Protein AF-A0A7R9ZRJ7-F1 (afdb_monomer_lite)

Foldseek 3Di:
DDDDDPQDDPRVVVVVVVVVPPDDDPVVVVVVVVVVVVVVVVVVVVVVVVVVVLQPDADPVRHRDDDDPDPQDDPVSCCVDPNNVCVVVVNPPCLVVCCPPVPSNDDQPPDPVSVVVVVVVVVVVVVVVVVVVVVVQVVCVVVVNDDPD

Radius of gyration: 39.49 Å; chains: 1; bounding box: 76×39×118 Å

Sequence (149 aa):
EPSARSMTGVLAVAQQYMSSCRLIERPVLMKECDAIMRTYEQSEITKKRMQEKLRNRPDDDGFVTVSYSSAVGTKAEMEQSEVGISRRKGGKRSRKTNKQKSGSSELDDFYRFQRKEQRKRTLDELRDQFEEDLKQVKRMKEEKQYRPF

pLDDT: mean 79.68, std 15.42, range [43.78, 98.0]

Organism: NCBI:txid1486917

Secondary structure (DSSP, 8-state):
--------THHHHHHHHHHHTS---HHHHHHHHHHHHHHHHHHHHHHHHHHHHHHTSPPTTSPPP----SSS-SHHHHHHSHHHHHHHTT----GGGGTTSTTTSPPTTSSHHHHHHHHHHHHHHHHHHHHHHHHHHHHHHHTT-----

InterPro domains:
  IPR024326 Ribosomal RNA-processing protein 7, C-terminal domain [PF12923] (25-149)
  IPR040446 Ribosomal RNA-processing protein 7 [PTHR13191] (7-149)

Structure (mmCIF, N/CA/C/O backbone):
data_AF-A0A7R9ZRJ7-F1
#
_entry.id   AF-A0A7R9ZRJ7-F1
#
loop_
_atom_site.group_PDB
_atom_site.id
_atom_site.type_symbol
_atom_site.label_atom_id
_atom_site.label_alt_id
_atom_site.label_comp_id
_atom_site.label_asym_id
_atom_site.label_entity_id
_atom_site.label_seq_id
_atom_site.pdbx_PDB_ins_code
_atom_site.Cartn_x
_atom_site.Cartn_y
_atom_site.Cartn_z
_atom_site.occupancy
_atom_site.B_iso_or_equiv
_atom_site.auth_seq_id
_atom_site.auth_comp_id
_atom_site.auth_asym_id
_atom_site.auth_atom_id
_atom_site.pdbx_PDB_model_num
ATOM 1 N N . GLU A 1 1 ? 49.811 -10.814 -51.580 1.00 43.78 1 GLU A N 1
ATOM 2 C CA . GLU A 1 1 ? 48.482 -11.288 -51.144 1.00 43.78 1 GLU A CA 1
ATOM 3 C C . GLU A 1 1 ? 48.627 -12.566 -50.308 1.00 43.78 1 GLU A C 1
ATOM 5 O O . GLU A 1 1 ? 48.731 -13.638 -50.897 1.00 43.78 1 GLU A O 1
ATOM 10 N N . PRO A 1 2 ? 48.728 -12.508 -48.964 1.00 45.06 2 PRO A N 1
ATOM 11 C CA . PRO A 1 2 ? 48.619 -13.697 -48.130 1.00 45.06 2 PRO A CA 1
ATOM 12 C C . PRO A 1 2 ? 47.234 -13.782 -47.471 1.00 45.06 2 PRO A C 1
ATOM 14 O O . PRO A 1 2 ? 46.781 -12.879 -46.774 1.00 45.06 2 PRO A O 1
ATOM 17 N N . SER A 1 3 ? 46.597 -14.920 -47.726 1.00 49.62 3 SER A N 1
ATOM 18 C CA . SER A 1 3 ? 45.307 -15.399 -47.236 1.00 49.62 3 SER A CA 1
ATOM 19 C C . SER A 1 3 ? 45.107 -15.228 -45.724 1.00 49.62 3 SER A C 1
ATOM 21 O O . SER A 1 3 ? 45.935 -15.670 -44.925 1.00 49.62 3 SER A O 1
ATOM 23 N N . ALA A 1 4 ? 43.953 -14.676 -45.332 1.00 60.00 4 ALA A N 1
ATOM 24 C CA . ALA A 1 4 ? 43.487 -14.610 -43.950 1.00 60.00 4 ALA A CA 1
ATOM 25 C C . ALA A 1 4 ? 43.321 -16.026 -43.373 1.00 60.00 4 ALA A C 1
ATOM 27 O O . ALA A 1 4 ? 42.343 -16.728 -43.631 1.00 60.00 4 ALA A O 1
ATOM 28 N N . ARG A 1 5 ? 44.314 -16.473 -42.604 1.00 66.31 5 ARG A N 1
ATOM 29 C CA . ARG A 1 5 ? 44.256 -17.727 -41.856 1.00 66.31 5 ARG A CA 1
ATOM 30 C C . ARG A 1 5 ? 43.305 -17.511 -40.679 1.00 66.31 5 ARG A C 1
ATOM 32 O O . ARG A 1 5 ? 43.643 -16.787 -39.748 1.00 66.31 5 ARG A O 1
ATOM 39 N N . SER A 1 6 ? 42.108 -18.091 -40.758 1.00 69.94 6 SER A N 1
ATOM 40 C CA . SER A 1 6 ? 41.134 -18.101 -39.659 1.00 69.94 6 SER A CA 1
ATOM 41 C C . SER A 1 6 ? 41.816 -18.601 -38.382 1.00 69.94 6 SER A C 1
ATOM 43 O O . SER A 1 6 ? 42.306 -19.731 -38.337 1.00 69.94 6 SER A O 1
ATOM 45 N N . MET A 1 7 ? 41.920 -17.735 -37.373 1.00 72.06 7 MET A N 1
ATOM 46 C CA . MET A 1 7 ? 42.461 -18.092 -36.065 1.00 72.06 7 MET A CA 1
ATOM 47 C C . MET A 1 7 ? 41.438 -19.000 -35.381 1.00 72.06 7 MET A C 1
ATOM 49 O O . MET A 1 7 ? 40.316 -18.578 -35.121 1.00 72.06 7 MET A O 1
ATOM 53 N N . THR A 1 8 ? 41.803 -20.254 -35.113 1.00 83.31 8 THR A N 1
ATOM 54 C CA . THR A 1 8 ? 40.928 -21.256 -34.479 1.00 83.31 8 THR A CA 1
ATOM 55 C C . THR A 1 8 ? 41.544 -21.792 -33.188 1.00 83.31 8 THR A C 1
ATOM 57 O O . THR A 1 8 ? 42.766 -21.841 -33.043 1.00 83.31 8 THR A O 1
ATOM 60 N N . GLY A 1 9 ? 40.705 -22.229 -32.245 1.00 83.94 9 GLY A N 1
ATOM 61 C CA . GLY A 1 9 ? 41.150 -22.820 -30.978 1.00 83.94 9 GLY A CA 1
ATOM 62 C C . GLY A 1 9 ? 41.710 -21.784 -30.000 1.00 83.94 9 GLY A C 1
ATOM 63 O O . GLY A 1 9 ? 41.122 -20.722 -29.808 1.00 83.94 9 GLY A O 1
ATOM 64 N N . VAL A 1 10 ? 42.855 -22.081 -29.380 1.00 85.31 10 VAL A N 1
ATOM 65 C CA . VAL A 1 10 ? 43.460 -21.243 -28.323 1.00 85.31 10 VAL A CA 1
ATOM 66 C C . VAL A 1 10 ? 43.791 -19.831 -28.817 1.00 85.31 10 VAL A C 1
ATOM 68 O O . VAL A 1 10 ? 43.635 -18.873 -28.067 1.00 85.31 10 VAL A O 1
ATOM 71 N N . LEU A 1 11 ? 44.176 -19.677 -30.087 1.00 84.50 11 LEU A N 1
ATOM 72 C CA . LEU A 1 11 ? 44.473 -18.369 -30.681 1.00 84.50 11 LEU A CA 1
ATOM 73 C C . LEU A 1 11 ? 43.218 -17.500 -30.839 1.00 84.50 11 LEU A C 1
ATOM 75 O O . LEU A 1 11 ? 43.278 -16.299 -30.596 1.00 84.50 11 LEU A O 1
ATOM 79 N N . ALA A 1 12 ? 42.076 -18.107 -31.175 1.00 86.75 12 ALA A N 1
ATOM 80 C CA . ALA A 1 12 ? 40.795 -17.406 -31.242 1.00 86.75 12 ALA A CA 1
ATOM 81 C C . ALA A 1 12 ? 40.357 -16.921 -29.854 1.00 86.75 12 ALA A C 1
ATOM 83 O O . ALA A 1 12 ? 39.963 -15.769 -29.686 1.00 86.75 12 ALA A O 1
ATOM 84 N N . VAL A 1 13 ? 40.489 -17.791 -28.847 1.00 86.31 13 VAL A N 1
ATOM 85 C CA . VAL A 1 13 ? 40.166 -17.471 -27.450 1.00 86.31 13 VAL A CA 1
ATOM 86 C C . VAL A 1 13 ? 41.093 -16.380 -26.915 1.00 86.31 13 VAL A C 1
ATOM 88 O O . VAL A 1 13 ? 40.623 -15.430 -26.298 1.00 86.31 13 VAL A O 1
ATOM 91 N N . ALA A 1 14 ? 42.396 -16.466 -27.194 1.00 85.56 14 ALA A N 1
ATOM 92 C CA . ALA A 1 14 ? 43.366 -15.445 -26.814 1.00 85.56 14 ALA A CA 1
ATOM 93 C C . ALA A 1 14 ? 43.068 -14.097 -27.485 1.00 85.56 14 ALA A C 1
ATOM 95 O O . ALA A 1 14 ? 43.078 -13.074 -26.810 1.00 85.56 14 ALA A O 1
ATOM 96 N N . GLN A 1 15 ? 42.727 -14.078 -28.777 1.00 84.75 15 GLN A N 1
ATOM 97 C CA . GLN A 1 15 ? 42.336 -12.852 -29.477 1.00 84.75 15 GLN A CA 1
ATOM 98 C C . GLN A 1 15 ? 41.050 -12.253 -28.894 1.00 84.75 15 GLN A C 1
ATOM 100 O O . GLN A 1 15 ? 40.979 -11.041 -28.687 1.00 84.75 15 GLN A O 1
ATOM 105 N N . GLN A 1 16 ? 40.047 -13.082 -28.601 1.00 82.56 16 GLN A N 1
ATOM 106 C CA . GLN A 1 16 ? 38.809 -12.641 -27.961 1.00 82.56 16 GLN A CA 1
ATOM 107 C C . GLN A 1 16 ? 39.093 -12.061 -26.574 1.00 82.56 16 GLN A C 1
ATOM 109 O O . GLN A 1 16 ? 38.616 -10.971 -26.276 1.00 82.56 16 GLN A O 1
ATOM 114 N N . TYR A 1 17 ? 39.928 -12.732 -25.778 1.00 82.62 17 TYR A N 1
ATOM 115 C CA . TYR A 1 17 ? 40.359 -12.273 -24.460 1.00 82.62 17 TYR A CA 1
ATOM 116 C C . TYR A 1 17 ? 41.117 -10.942 -24.540 1.00 82.62 17 TYR A C 1
ATOM 118 O O . TYR A 1 17 ? 40.785 -9.996 -23.833 1.00 82.62 17 TYR A O 1
ATOM 126 N N . MET A 1 18 ? 42.075 -10.815 -25.462 1.00 80.88 18 MET A N 1
ATOM 127 C CA . MET A 1 18 ? 42.806 -9.567 -25.718 1.00 80.88 18 MET A CA 1
ATOM 128 C C . MET A 1 18 ? 41.875 -8.432 -26.157 1.00 80.88 18 MET A C 1
ATOM 130 O O . MET A 1 18 ? 42.073 -7.283 -25.769 1.00 80.88 18 MET A O 1
ATOM 134 N N . SER A 1 19 ? 40.841 -8.755 -26.935 1.00 80.00 19 SER A N 1
ATOM 135 C CA . SER A 1 19 ? 39.829 -7.793 -27.379 1.00 80.00 19 SER A CA 1
ATOM 136 C C . SER A 1 19 ? 38.897 -7.385 -26.233 1.00 80.00 19 SER A C 1
ATOM 138 O O . SER A 1 19 ? 38.570 -6.209 -26.113 1.00 80.00 19 SER A O 1
ATOM 140 N N . SER A 1 20 ? 38.512 -8.323 -25.360 1.00 77.00 20 SER A N 1
ATOM 141 C CA . SER A 1 20 ? 37.645 -8.071 -24.201 1.00 77.00 20 SER A CA 1
ATOM 142 C C . SER A 1 20 ? 38.361 -7.399 -23.029 1.00 77.00 20 SER A C 1
ATOM 144 O O . SER A 1 20 ? 37.740 -6.661 -22.276 1.00 77.00 20 SER A O 1
ATOM 146 N N . CYS A 1 21 ? 39.667 -7.628 -22.872 1.00 69.69 21 CYS A N 1
ATOM 147 C CA . CYS A 1 21 ? 40.503 -6.977 -21.861 1.00 69.69 21 CYS A CA 1
ATOM 148 C C . CYS A 1 21 ? 41.004 -5.601 -22.312 1.00 69.69 21 CYS A C 1
ATOM 150 O O . CYS A 1 21 ? 41.756 -4.949 -21.584 1.00 69.69 21 CYS A O 1
ATOM 152 N N . ARG A 1 22 ? 40.613 -5.146 -23.508 1.00 77.31 22 ARG A N 1
ATOM 153 C CA . ARG A 1 22 ? 40.931 -3.803 -23.971 1.00 77.31 22 ARG A CA 1
ATOM 154 C C . ARG A 1 22 ? 40.155 -2.804 -23.118 1.00 77.31 22 ARG A C 1
ATOM 156 O O . ARG A 1 22 ? 38.930 -2.751 -23.170 1.00 77.31 22 ARG A O 1
ATOM 163 N N . LEU A 1 23 ? 40.881 -2.017 -22.327 1.00 77.19 23 LEU A N 1
ATOM 164 C CA . LEU A 1 23 ? 40.297 -0.936 -21.544 1.00 77.19 23 LEU A CA 1
ATOM 165 C C . LEU A 1 23 ? 39.653 0.065 -22.511 1.00 77.19 23 LEU A C 1
ATOM 167 O O . LEU A 1 23 ? 40.342 0.667 -23.335 1.00 77.19 23 LEU A O 1
ATOM 171 N N . ILE A 1 24 ? 38.330 0.199 -22.442 1.00 83.81 24 ILE A N 1
ATOM 172 C CA . ILE A 1 24 ? 37.594 1.156 -23.266 1.00 83.81 24 ILE A CA 1
ATOM 173 C C . ILE A 1 24 ? 37.998 2.561 -22.823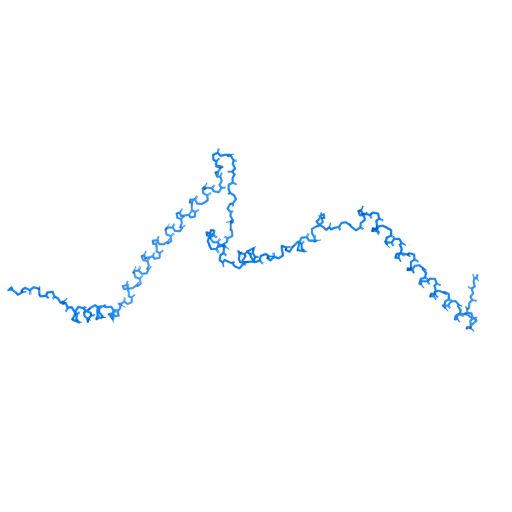 1.00 83.81 24 ILE A C 1
ATOM 175 O O . ILE A 1 24 ? 38.019 2.874 -21.630 1.00 83.81 24 ILE A O 1
ATOM 179 N N . GLU A 1 25 ? 38.313 3.423 -23.785 1.00 87.56 25 GLU A N 1
ATOM 180 C CA . GLU A 1 25 ? 38.583 4.823 -23.495 1.00 87.56 25 GLU A CA 1
ATOM 181 C C . GLU A 1 25 ? 37.341 5.476 -22.877 1.00 87.56 25 GLU A C 1
ATOM 183 O O . GLU A 1 25 ? 36.233 5.401 -23.412 1.00 87.56 25 GLU A O 1
ATOM 188 N N . ARG A 1 26 ? 37.534 6.174 -21.754 1.00 90.25 26 ARG A N 1
ATOM 189 C CA . ARG A 1 26 ? 36.462 6.833 -20.995 1.00 90.25 26 ARG A CA 1
ATOM 190 C C . ARG A 1 26 ? 35.461 7.650 -21.842 1.00 90.25 26 ARG A C 1
ATOM 192 O O . ARG A 1 26 ? 34.267 7.520 -21.574 1.00 90.25 26 ARG A O 1
ATOM 199 N N . PRO A 1 27 ? 35.862 8.464 -22.846 1.00 94.25 27 PRO A N 1
ATOM 200 C CA . PRO A 1 27 ? 34.897 9.215 -23.656 1.00 94.25 27 PRO A CA 1
ATOM 201 C C . PRO A 1 27 ? 34.047 8.333 -24.580 1.00 94.25 27 PRO A C 1
ATOM 203 O O . PRO A 1 27 ? 32.921 8.709 -24.895 1.00 94.25 27 PRO A O 1
ATOM 206 N N . VAL A 1 28 ? 34.564 7.184 -25.024 1.00 92.94 28 VAL A N 1
ATOM 207 C CA . VAL A 1 28 ? 33.818 6.234 -25.864 1.00 92.94 28 VAL A CA 1
ATOM 208 C C . VAL A 1 28 ? 32.763 5.532 -25.018 1.00 92.94 28 VAL A C 1
ATOM 210 O O . VAL A 1 28 ? 31.586 5.566 -25.368 1.00 92.94 28 VAL A O 1
ATOM 213 N N . LEU A 1 29 ? 33.163 5.028 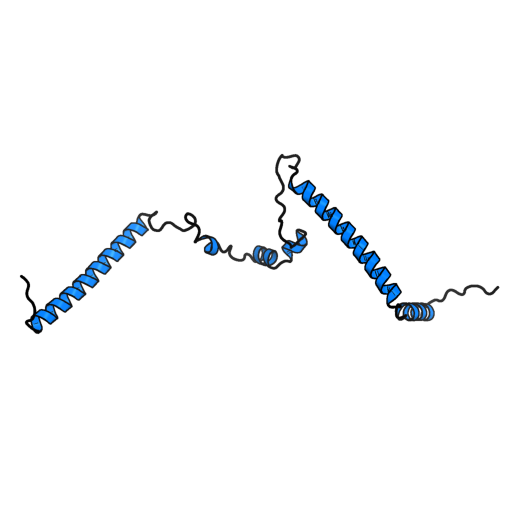-23.846 1.00 93.12 29 LEU A N 1
ATOM 214 C CA . LEU A 1 29 ? 32.247 4.399 -22.895 1.00 93.12 29 LEU A CA 1
ATOM 215 C C . LEU A 1 29 ? 31.107 5.342 -22.489 1.00 93.12 29 LEU A C 1
ATOM 217 O O . LEU A 1 29 ? 29.953 4.933 -22.436 1.00 93.12 29 LEU A O 1
ATOM 221 N N . MET A 1 30 ? 31.413 6.618 -22.233 1.00 95.56 30 MET A N 1
ATOM 222 C CA . MET A 1 30 ? 30.393 7.600 -21.853 1.00 95.56 30 MET A CA 1
ATOM 223 C C . MET A 1 30 ? 29.343 7.790 -22.952 1.00 95.56 30 MET A C 1
ATOM 225 O O . MET A 1 30 ? 28.154 7.792 -22.659 1.00 95.56 30 MET A O 1
ATOM 229 N N . LYS A 1 31 ? 29.762 7.868 -24.222 1.00 96.81 31 LYS A N 1
ATOM 230 C CA . LYS A 1 31 ? 28.836 7.988 -25.360 1.00 96.81 31 LYS A CA 1
ATOM 231 C C . LYS A 1 31 ? 27.937 6.762 -25.506 1.00 96.81 31 LYS A C 1
ATOM 233 O O . LYS A 1 31 ? 26.757 6.914 -25.813 1.00 96.81 31 LYS A O 1
ATOM 238 N N . GLU A 1 32 ? 28.486 5.568 -25.300 1.00 95.69 32 GLU A N 1
ATOM 239 C CA . GLU A 1 32 ? 27.722 4.318 -25.345 1.00 95.69 32 GLU A CA 1
ATOM 240 C C . GLU A 1 32 ? 26.703 4.251 -24.203 1.00 95.69 32 GLU A C 1
ATOM 242 O O . GLU A 1 32 ? 25.523 3.999 -24.451 1.00 95.69 32 GLU A O 1
ATOM 247 N N . CYS A 1 33 ? 27.124 4.563 -22.973 1.00 96.62 33 CYS A N 1
ATOM 248 C CA . CYS A 1 33 ? 26.232 4.661 -21.819 1.00 96.62 33 CYS A CA 1
ATOM 249 C C . CYS A 1 33 ? 25.114 5.682 -22.059 1.00 96.62 33 CYS A C 1
ATOM 251 O O . CYS A 1 33 ? 23.947 5.359 -21.859 1.00 96.62 33 CYS A O 1
ATOM 253 N N . ASP A 1 34 ? 25.445 6.882 -22.538 1.00 96.88 34 ASP A N 1
ATOM 254 C CA . ASP A 1 34 ? 24.462 7.929 -22.826 1.00 96.88 34 ASP A CA 1
ATOM 255 C C . ASP A 1 34 ? 23.461 7.487 -23.900 1.00 96.88 34 ASP A C 1
ATOM 257 O O . ASP A 1 34 ? 22.265 7.762 -23.791 1.00 96.88 34 ASP A O 1
ATOM 261 N N . ALA A 1 35 ? 23.921 6.786 -24.941 1.00 97.38 35 ALA A N 1
ATOM 262 C CA . ALA A 1 35 ? 23.047 6.243 -25.975 1.00 97.38 35 ALA A CA 1
ATOM 263 C C . ALA A 1 35 ? 22.087 5.194 -25.397 1.00 97.38 35 ALA A C 1
ATOM 265 O O . ALA A 1 35 ? 20.877 5.282 -25.620 1.00 97.38 35 ALA A O 1
ATOM 266 N N . ILE A 1 36 ? 22.603 4.249 -24.606 1.00 97.12 36 ILE A N 1
ATOM 267 C CA . ILE A 1 36 ? 21.795 3.217 -23.948 1.00 97.12 36 ILE A CA 1
ATOM 268 C C . ILE A 1 36 ? 20.764 3.864 -23.017 1.00 97.12 36 ILE A C 1
ATOM 270 O O . ILE A 1 36 ? 19.570 3.587 -23.145 1.00 97.12 36 ILE A O 1
ATOM 274 N N . MET A 1 37 ? 21.191 4.781 -22.148 1.00 95.88 37 MET A N 1
ATOM 275 C CA . MET A 1 37 ? 20.306 5.466 -21.202 1.00 95.88 37 MET A CA 1
ATOM 276 C C . MET A 1 37 ? 19.208 6.247 -21.928 1.00 95.88 37 MET A C 1
ATOM 278 O O . MET A 1 37 ? 18.038 6.104 -21.581 1.00 95.88 37 MET A O 1
ATOM 282 N N . ARG A 1 38 ? 19.529 6.969 -23.012 1.00 97.06 38 ARG A N 1
ATOM 283 C CA . ARG A 1 38 ? 18.518 7.673 -23.823 1.00 97.06 38 ARG A CA 1
ATOM 284 C C . ARG A 1 38 ? 17.488 6.729 -24.435 1.00 97.06 38 ARG A C 1
ATOM 286 O O . ARG A 1 38 ? 16.298 7.034 -24.403 1.00 97.06 38 ARG A O 1
ATOM 293 N N . THR A 1 39 ? 17.914 5.595 -24.997 1.00 97.06 39 THR A N 1
ATOM 294 C CA . THR A 1 39 ? 16.966 4.619 -25.571 1.00 97.06 39 THR A CA 1
ATOM 295 C C . THR A 1 39 ? 16.051 4.028 -24.500 1.00 97.06 39 THR A C 1
ATOM 297 O O . THR A 1 39 ? 14.844 3.890 -24.719 1.00 97.06 39 THR A O 1
ATOM 300 N N . TYR A 1 40 ? 16.601 3.748 -23.317 1.00 95.69 40 TYR A N 1
ATOM 301 C CA . TYR A 1 40 ? 15.841 3.258 -22.178 1.00 95.69 40 TYR A CA 1
ATOM 302 C C . TYR A 1 40 ? 14.817 4.293 -21.701 1.00 95.69 40 TYR A C 1
ATOM 304 O O . TYR A 1 40 ? 13.629 3.980 -21.632 1.00 95.69 40 TYR A O 1
ATOM 312 N N . GLU A 1 41 ? 15.242 5.536 -21.462 1.00 94.00 41 GLU A N 1
ATOM 313 C CA . GLU A 1 41 ? 14.372 6.641 -21.043 1.00 94.00 41 GLU A CA 1
ATOM 314 C C . GLU A 1 41 ? 13.230 6.875 -22.033 1.00 94.00 41 GLU A C 1
ATOM 316 O O . GLU A 1 41 ? 12.072 6.995 -21.630 1.00 94.00 41 GLU A O 1
ATOM 321 N N . GLN A 1 42 ? 13.526 6.878 -23.337 1.00 95.50 42 GLN A N 1
ATOM 322 C CA . GLN A 1 42 ? 12.500 6.974 -24.375 1.00 95.50 42 GLN A CA 1
ATOM 323 C C . GLN A 1 42 ? 11.493 5.826 -24.258 1.00 95.50 42 GLN A C 1
ATOM 325 O O . GLN A 1 42 ? 10.284 6.071 -24.250 1.00 95.50 42 GLN A O 1
ATOM 330 N N . SER A 1 43 ? 11.967 4.586 -24.102 1.00 92.31 43 SER A N 1
ATOM 331 C CA . SER A 1 43 ? 11.092 3.423 -23.938 1.00 92.31 43 SER A CA 1
ATOM 332 C C . SER A 1 43 ? 10.204 3.541 -22.690 1.00 92.31 43 SER A C 1
ATOM 334 O O . SER A 1 43 ? 8.995 3.327 -22.779 1.00 92.31 43 SER A O 1
ATOM 336 N N . GLU A 1 44 ? 10.747 3.988 -21.559 1.00 88.12 44 GLU A N 1
ATOM 337 C CA . GLU A 1 44 ? 10.001 4.157 -20.311 1.00 88.12 44 GLU A CA 1
ATOM 338 C C . GLU A 1 44 ? 8.956 5.274 -20.416 1.00 88.12 44 GLU A C 1
ATOM 340 O O . GLU A 1 44 ? 7.805 5.094 -20.009 1.00 88.12 44 GLU A O 1
ATOM 345 N N . ILE A 1 45 ? 9.298 6.397 -21.055 1.00 89.50 45 ILE A N 1
ATOM 346 C CA . ILE A 1 45 ? 8.351 7.487 -21.322 1.00 89.50 45 ILE A CA 1
ATOM 347 C C . ILE A 1 45 ? 7.195 6.992 -22.198 1.00 89.50 45 ILE A C 1
ATOM 349 O O . ILE A 1 45 ? 6.035 7.303 -21.912 1.00 89.50 45 ILE A O 1
ATOM 353 N N . THR A 1 46 ? 7.471 6.215 -23.254 1.00 90.00 46 THR A N 1
ATOM 354 C CA . THR A 1 46 ? 6.399 5.672 -24.106 1.00 90.00 46 THR A CA 1
ATOM 355 C C . THR A 1 46 ? 5.479 4.721 -23.342 1.00 90.00 46 THR A C 1
ATOM 357 O O . THR A 1 46 ? 4.259 4.865 -23.434 1.00 90.00 46 THR A O 1
ATOM 360 N N . LYS A 1 47 ? 6.031 3.812 -22.527 1.00 85.81 47 LYS A N 1
ATOM 361 C CA . LYS A 1 47 ? 5.248 2.902 -21.678 1.00 85.81 47 LYS A CA 1
ATOM 362 C C . LYS A 1 47 ? 4.375 3.670 -20.693 1.00 85.81 47 LYS A C 1
ATOM 364 O O . LYS A 1 47 ? 3.181 3.391 -20.603 1.00 85.81 47 LYS A O 1
ATOM 369 N N . LYS A 1 48 ? 4.936 4.674 -20.012 1.00 83.94 48 LYS A N 1
ATOM 370 C CA . LYS A 1 48 ? 4.197 5.519 -19.067 1.00 83.94 48 LYS A CA 1
ATOM 371 C C . LYS A 1 48 ? 3.036 6.243 -19.750 1.00 83.94 48 LYS A C 1
ATOM 373 O O . LYS A 1 48 ? 1.910 6.178 -19.269 1.00 83.94 48 LYS A O 1
ATOM 378 N N . ARG A 1 49 ? 3.274 6.848 -20.920 1.00 86.38 49 ARG A N 1
ATOM 379 C CA . ARG A 1 49 ? 2.221 7.502 -21.719 1.00 86.38 49 ARG A CA 1
ATOM 380 C C . ARG A 1 49 ? 1.123 6.528 -22.151 1.00 86.38 49 ARG A C 1
ATOM 382 O O . ARG A 1 49 ? -0.046 6.900 -22.158 1.00 86.38 49 ARG A O 1
ATOM 389 N N . MET A 1 50 ? 1.471 5.296 -22.530 1.00 84.19 50 MET A N 1
ATOM 390 C CA . MET A 1 50 ? 0.474 4.269 -22.860 1.00 84.19 50 MET A CA 1
ATOM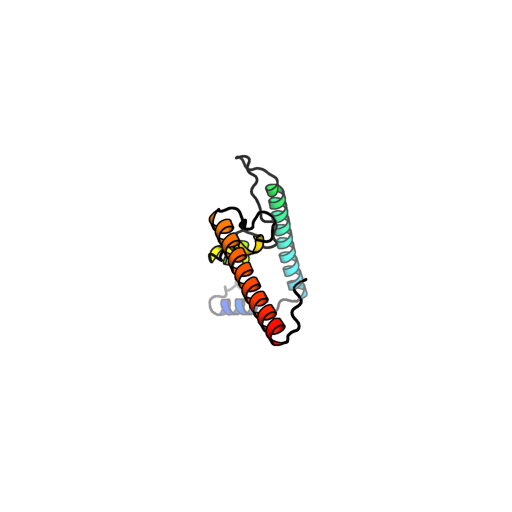 391 C C . MET A 1 50 ? -0.360 3.878 -21.636 1.00 84.19 50 MET A C 1
ATOM 393 O O . MET A 1 50 ? -1.582 3.811 -21.737 1.00 84.19 50 MET A O 1
ATOM 397 N N . GLN A 1 51 ? 0.269 3.685 -20.475 1.00 78.38 51 GLN A N 1
ATOM 398 C CA . GLN A 1 51 ? -0.436 3.379 -19.227 1.00 78.38 51 GLN A CA 1
ATOM 399 C C . GLN A 1 51 ? -1.373 4.512 -18.797 1.00 78.38 51 GLN A C 1
ATOM 401 O O . GLN A 1 51 ? -2.512 4.251 -18.421 1.00 78.38 51 GLN A O 1
ATOM 406 N N . GLU A 1 52 ? -0.939 5.770 -18.903 1.00 80.31 52 GLU A N 1
ATOM 407 C CA . GLU A 1 52 ? -1.780 6.939 -18.611 1.00 80.31 52 GLU A CA 1
ATOM 408 C C . GLU A 1 52 ? -3.013 7.001 -19.523 1.00 80.31 52 GLU A C 1
ATOM 410 O O . GLU A 1 52 ? -4.110 7.293 -19.051 1.00 80.31 52 GLU A O 1
ATOM 415 N N . LYS A 1 53 ? -2.858 6.665 -20.812 1.00 81.38 53 LYS A N 1
ATOM 416 C CA . LYS A 1 53 ? -3.985 6.573 -21.754 1.00 81.38 53 LYS A CA 1
ATOM 417 C C . LYS A 1 53 ? -4.954 5.444 -21.400 1.00 81.38 53 LYS A C 1
ATOM 419 O O . LYS A 1 53 ? -6.161 5.635 -21.507 1.00 81.38 53 LYS A O 1
ATOM 424 N N . LEU A 1 54 ? -4.439 4.287 -20.985 1.00 75.69 54 LEU A N 1
ATOM 425 C CA . LEU A 1 54 ? -5.258 3.130 -20.607 1.00 75.69 54 LEU A CA 1
ATOM 426 C C . LEU A 1 54 ? -6.000 3.347 -19.284 1.00 75.69 54 LEU A C 1
ATOM 428 O O . LEU A 1 54 ? -7.124 2.888 -19.141 1.00 75.69 54 LEU A O 1
ATOM 432 N N . ARG A 1 55 ? -5.421 4.102 -18.343 1.00 73.19 55 ARG A N 1
ATOM 433 C CA . ARG A 1 55 ? -6.008 4.348 -17.016 1.00 73.19 55 ARG A CA 1
ATOM 434 C C . ARG A 1 55 ? -7.416 4.951 -17.057 1.00 73.19 55 ARG A C 1
ATOM 436 O O . ARG A 1 55 ? -8.199 4.716 -16.144 1.00 73.19 55 ARG A O 1
ATOM 443 N N . ASN A 1 56 ? -7.721 5.735 -18.088 1.00 70.12 56 ASN A N 1
ATOM 444 C CA . ASN A 1 56 ? -8.992 6.451 -18.208 1.00 70.12 56 ASN A CA 1
ATOM 445 C C . ASN A 1 56 ? -9.924 5.850 -19.268 1.00 70.12 56 ASN A C 1
ATOM 447 O O . ASN A 1 56 ? -11.011 6.383 -19.488 1.00 70.12 56 ASN A O 1
ATOM 451 N N . ARG A 1 57 ? -9.505 4.776 -19.948 1.00 78.25 57 ARG A N 1
ATOM 452 C CA . ARG A 1 57 ? -10.317 4.120 -20.968 1.00 78.25 57 ARG A CA 1
ATOM 453 C C . ARG A 1 57 ? -11.042 2.929 -20.329 1.00 78.25 57 ARG A C 1
ATOM 455 O O . ARG A 1 57 ? -10.362 2.068 -19.779 1.00 78.25 57 ARG A O 1
ATOM 462 N N . PRO A 1 58 ? -12.383 2.880 -20.372 1.00 81.12 58 PRO A N 1
ATOM 463 C CA . PRO A 1 58 ? -13.108 1.679 -19.987 1.00 81.12 58 PRO A CA 1
ATOM 464 C C . PRO A 1 58 ? -12.844 0.566 -21.007 1.00 81.12 58 PRO A C 1
ATOM 466 O O . PRO A 1 58 ? -12.716 0.832 -22.207 1.00 81.12 58 PRO A O 1
ATOM 469 N N . ASP A 1 59 ? -12.751 -0.658 -20.506 1.00 83.06 59 ASP A N 1
ATOM 470 C CA . ASP A 1 59 ? -12.610 -1.875 -21.302 1.00 83.06 59 ASP A CA 1
ATOM 471 C C . ASP A 1 59 ? -13.922 -2.191 -22.054 1.00 83.06 59 ASP A C 1
ATOM 473 O O . ASP A 1 59 ? -14.940 -1.525 -21.844 1.00 83.06 59 ASP A O 1
ATOM 477 N N . ASP A 1 60 ? -13.916 -3.206 -22.927 1.00 85.38 60 ASP A N 1
ATOM 478 C CA . ASP A 1 60 ? -15.078 -3.582 -23.757 1.00 85.38 60 ASP A CA 1
ATOM 479 C C . ASP A 1 60 ? -16.333 -3.924 -22.921 1.00 85.38 60 ASP A C 1
ATOM 481 O O . ASP A 1 60 ? -17.456 -3.666 -23.351 1.00 85.38 60 ASP A O 1
ATOM 485 N N . ASP A 1 61 ? -16.141 -4.404 -21.687 1.00 85.44 61 ASP A N 1
ATOM 486 C CA . ASP A 1 61 ? -17.203 -4.691 -20.709 1.00 85.44 61 ASP A CA 1
ATOM 487 C C . ASP A 1 61 ? -17.637 -3.456 -19.880 1.00 85.44 61 ASP A C 1
ATOM 489 O O . ASP A 1 61 ? -18.456 -3.561 -18.967 1.00 85.44 61 ASP A O 1
ATOM 493 N N . GLY A 1 62 ? -17.076 -2.271 -20.151 1.00 85.56 62 GLY A N 1
ATOM 494 C CA . GLY A 1 62 ? -17.416 -1.008 -19.483 1.00 85.56 62 GLY A CA 1
ATOM 495 C C . GLY A 1 62 ? -16.745 -0.776 -18.122 1.00 85.56 62 GLY A C 1
ATOM 496 O O . GLY A 1 62 ? -17.035 0.220 -17.456 1.00 85.56 62 GLY A O 1
ATOM 497 N N . PHE A 1 63 ? -15.838 -1.654 -17.691 1.00 79.44 63 PHE A N 1
ATOM 498 C CA . PHE A 1 63 ? -15.082 -1.485 -16.448 1.00 79.44 63 PHE A CA 1
ATOM 499 C C . PHE A 1 63 ? -13.786 -0.701 -16.673 1.00 79.44 63 PHE A C 1
ATOM 501 O O . PHE A 1 63 ? -13.117 -0.858 -17.687 1.00 79.44 63 PHE A O 1
ATOM 508 N N . VAL A 1 64 ? -13.405 0.131 -15.700 1.00 79.00 64 VAL A N 1
ATOM 509 C CA . VAL A 1 64 ? -12.099 0.807 -15.692 1.00 79.00 64 VAL A CA 1
ATOM 510 C C . VAL A 1 64 ? -11.128 -0.007 -14.846 1.00 79.00 64 VAL A C 1
ATOM 512 O O . VAL A 1 64 ? -11.319 -0.162 -13.636 1.00 79.00 64 VAL A O 1
ATOM 515 N N . THR A 1 65 ? -10.062 -0.504 -15.469 1.00 76.12 65 THR A N 1
ATOM 516 C CA . THR A 1 65 ? -9.018 -1.251 -14.767 1.00 76.12 65 THR A CA 1
ATOM 517 C C . THR A 1 65 ? -8.254 -0.338 -13.794 1.00 76.12 65 THR A C 1
ATOM 519 O O . THR A 1 65 ? -7.570 0.608 -14.186 1.00 76.12 65 THR A O 1
ATOM 522 N N . VAL A 1 66 ? -8.338 -0.633 -12.491 1.00 74.06 66 VAL A N 1
ATOM 523 C CA . VAL A 1 66 ? -7.619 0.118 -11.448 1.00 74.06 66 VAL A CA 1
ATOM 524 C C . VAL A 1 66 ? -6.126 -0.202 -11.512 1.00 74.06 66 VAL A C 1
ATOM 526 O O . VAL A 1 66 ? -5.659 -1.209 -10.979 1.00 74.06 66 VAL A O 1
ATOM 529 N N . SER A 1 67 ? -5.354 0.685 -12.134 1.00 66.88 67 SER A N 1
ATOM 530 C CA . SER A 1 67 ? -3.893 0.670 -12.056 1.00 66.88 67 SER A CA 1
ATOM 531 C C . SER A 1 67 ? -3.415 1.288 -10.740 1.00 66.88 67 SER A C 1
ATOM 533 O O . SER A 1 67 ? -3.854 2.380 -10.365 1.00 66.88 67 SER A O 1
ATOM 535 N N . TYR A 1 68 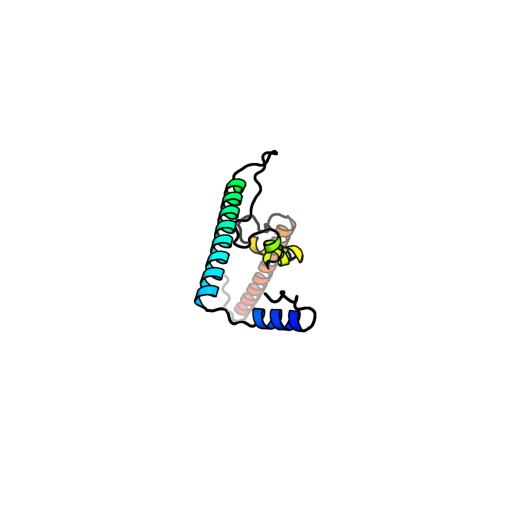? -2.471 0.643 -10.059 1.00 64.81 68 TYR A N 1
ATOM 536 C CA . TYR A 1 68 ? -1.816 1.232 -8.894 1.00 64.81 68 TYR A CA 1
ATOM 537 C C . TYR A 1 68 ? -0.918 2.393 -9.338 1.00 64.81 68 TYR A C 1
ATOM 539 O O . TYR A 1 68 ? -0.068 2.218 -10.201 1.00 64.81 68 TYR A O 1
ATOM 547 N N . SER A 1 69 ? -1.086 3.579 -8.746 1.00 59.97 69 SER A N 1
ATOM 548 C CA . SER A 1 69 ? -0.234 4.744 -9.043 1.00 59.97 69 SER A CA 1
ATOM 549 C C . SER A 1 69 ? 1.065 4.772 -8.228 1.00 59.97 69 SER A C 1
ATOM 551 O O . SER A 1 69 ? 1.742 5.797 -8.193 1.00 59.97 69 SER A O 1
ATOM 553 N N . SER A 1 70 ? 1.363 3.712 -7.475 1.00 53.84 70 SER A N 1
ATOM 554 C CA . SER A 1 70 ? 2.532 3.659 -6.597 1.00 53.84 70 SER A CA 1
ATOM 555 C C . SER A 1 70 ? 3.801 3.399 -7.400 1.00 53.84 70 SER A C 1
ATOM 557 O O . SER A 1 70 ? 3.770 2.608 -8.332 1.00 53.84 70 SER A O 1
ATOM 559 N N . ALA A 1 71 ? 4.914 3.996 -6.969 1.00 54.25 71 ALA A N 1
ATOM 560 C CA . ALA A 1 71 ? 6.253 3.954 -7.574 1.00 54.25 71 ALA A CA 1
ATOM 561 C C . ALA A 1 71 ? 6.864 2.557 -7.838 1.00 54.25 71 ALA A C 1
ATOM 563 O O . ALA A 1 71 ? 7.970 2.472 -8.353 1.00 54.25 71 ALA A O 1
ATOM 564 N N . VAL A 1 72 ? 6.170 1.480 -7.477 1.00 52.62 72 VAL A N 1
ATOM 565 C CA . VAL A 1 72 ? 6.572 0.101 -7.745 1.00 52.62 72 VAL A CA 1
ATOM 566 C C . VAL A 1 72 ? 5.835 -0.325 -9.006 1.00 52.62 72 VAL A C 1
ATOM 568 O O . VAL A 1 72 ? 4.617 -0.490 -8.954 1.00 52.62 72 VAL A O 1
ATOM 571 N N . GLY A 1 73 ? 6.556 -0.417 -10.122 1.00 61.53 73 GLY A N 1
ATOM 572 C CA . GLY A 1 73 ? 6.017 -0.473 -11.476 1.00 61.53 73 GLY A CA 1
ATOM 573 C C . GLY A 1 73 ? 5.092 -1.656 -11.770 1.00 61.53 73 GLY A C 1
ATOM 574 O O . GLY A 1 73 ? 3.923 -1.688 -11.388 1.00 61.53 73 GLY A O 1
ATOM 575 N N . THR A 1 74 ? 5.566 -2.591 -12.591 1.00 63.69 74 THR A N 1
ATOM 576 C CA . THR A 1 74 ? 4.724 -3.677 -13.128 1.00 63.69 74 THR A CA 1
ATOM 577 C C . THR A 1 74 ? 4.208 -4.615 -12.026 1.00 63.69 74 THR A C 1
ATOM 579 O O . THR A 1 74 ? 4.755 -4.678 -10.926 1.00 63.69 74 THR A O 1
ATOM 582 N N . LYS A 1 75 ? 3.173 -5.420 -12.318 1.00 61.59 75 LYS A N 1
ATOM 583 C CA . LYS A 1 75 ? 2.642 -6.437 -11.385 1.00 61.59 75 LYS A CA 1
ATOM 584 C C . LYS A 1 75 ? 3.740 -7.344 -10.805 1.00 61.59 75 LYS A C 1
ATOM 586 O O . LYS A 1 75 ? 3.669 -7.701 -9.632 1.00 61.59 75 LYS A O 1
ATOM 591 N N . ALA A 1 76 ? 4.755 -7.678 -11.605 1.00 62.41 76 ALA A N 1
ATOM 592 C CA . ALA A 1 76 ? 5.897 -8.483 -11.179 1.00 62.41 76 ALA A CA 1
ATOM 593 C C . ALA A 1 76 ? 6.737 -7.780 -10.099 1.00 62.41 76 ALA A C 1
ATOM 595 O O . ALA A 1 76 ? 7.105 -8.392 -9.100 1.00 62.41 76 ALA A O 1
ATOM 596 N N . GLU A 1 77 ? 6.969 -6.481 -10.257 1.00 65.06 77 GLU A N 1
ATOM 597 C CA . GLU A 1 77 ? 7.705 -5.660 -9.297 1.00 65.06 77 GLU A CA 1
ATOM 598 C C . GLU A 1 77 ? 6.901 -5.460 -8.006 1.00 65.06 77 GLU A C 1
ATOM 600 O O . GLU A 1 77 ? 7.429 -5.575 -6.900 1.00 65.06 77 GLU A O 1
ATOM 605 N N . MET A 1 78 ? 5.581 -5.274 -8.124 1.00 64.00 78 MET A N 1
ATOM 606 C CA . MET A 1 78 ? 4.694 -5.235 -6.963 1.00 64.00 78 MET A CA 1
ATOM 607 C C . MET A 1 78 ? 4.710 -6.557 -6.192 1.00 64.00 78 MET A C 1
ATOM 609 O O . MET A 1 78 ? 4.743 -6.523 -4.965 1.00 64.00 78 MET A O 1
ATOM 613 N N . GLU A 1 79 ? 4.708 -7.705 -6.872 1.00 66.56 79 GLU A N 1
ATOM 614 C CA . GLU A 1 79 ? 4.800 -9.021 -6.230 1.00 66.56 79 GLU A CA 1
ATOM 615 C C . GLU A 1 79 ? 6.129 -9.249 -5.493 1.00 66.56 79 GLU A C 1
ATOM 617 O O . GLU A 1 79 ? 6.136 -9.967 -4.491 1.00 66.56 79 GLU A O 1
ATOM 622 N N . GLN A 1 80 ? 7.215 -8.632 -5.965 1.00 66.81 80 GLN A N 1
ATOM 623 C CA . GLN A 1 80 ? 8.547 -8.696 -5.355 1.00 66.81 80 GLN A CA 1
ATOM 624 C C . GLN A 1 80 ? 8.781 -7.626 -4.279 1.00 66.81 80 GLN A C 1
ATOM 626 O O . GLN A 1 80 ? 9.649 -7.797 -3.429 1.00 66.81 80 GLN A O 1
ATOM 631 N N . SER A 1 81 ? 8.005 -6.541 -4.274 1.00 66.88 81 SER A N 1
ATOM 632 C CA . SER A 1 81 ? 8.083 -5.518 -3.228 1.00 66.88 81 SER A CA 1
ATOM 633 C C . SER A 1 81 ? 7.664 -6.055 -1.858 1.00 66.88 81 SER A C 1
ATOM 635 O O . SER A 1 81 ? 6.840 -6.968 -1.754 1.00 66.88 81 SER A O 1
ATOM 637 N N . GLU A 1 82 ? 8.147 -5.423 -0.785 1.00 63.44 82 GLU A N 1
ATOM 638 C CA . GLU A 1 82 ? 7.774 -5.763 0.598 1.00 63.44 82 GLU A CA 1
ATOM 639 C C . GLU A 1 82 ? 6.252 -5.800 0.803 1.00 63.44 82 GLU A C 1
ATOM 641 O O . GLU A 1 82 ? 5.719 -6.640 1.532 1.00 63.44 82 GLU A O 1
ATOM 646 N N . VAL A 1 83 ? 5.528 -4.930 0.093 1.00 63.84 83 VAL A N 1
ATOM 647 C CA . VAL A 1 83 ? 4.066 -4.870 0.112 1.00 63.84 83 VAL A CA 1
ATOM 648 C C . VAL A 1 83 ? 3.447 -6.112 -0.543 1.00 63.84 83 VAL A C 1
ATOM 650 O O . VAL A 1 83 ? 2.479 -6.657 -0.009 1.00 63.84 83 VAL A O 1
ATOM 653 N N . GLY A 1 84 ? 3.976 -6.588 -1.673 1.00 64.50 84 GLY A N 1
ATOM 654 C CA . GLY A 1 84 ? 3.515 -7.818 -2.330 1.00 64.50 84 GLY A CA 1
ATOM 655 C C . GLY A 1 84 ? 3.854 -9.076 -1.538 1.00 64.50 84 GLY A C 1
ATOM 656 O O . GLY A 1 84 ? 2.999 -9.949 -1.365 1.00 64.50 84 GLY A O 1
ATOM 657 N N . ILE A 1 85 ? 5.058 -9.126 -0.970 1.00 67.25 85 ILE A N 1
ATOM 658 C CA . ILE A 1 85 ? 5.506 -10.210 -0.091 1.00 67.25 85 ILE A CA 1
ATOM 659 C C . ILE A 1 85 ? 4.615 -10.281 1.160 1.00 67.25 85 ILE A C 1
ATOM 661 O O . ILE A 1 85 ? 4.142 -11.359 1.523 1.00 67.25 85 ILE A O 1
ATOM 665 N N . SER A 1 86 ? 4.301 -9.138 1.780 1.00 62.97 86 SER A N 1
ATOM 666 C CA . SER A 1 86 ? 3.398 -9.050 2.937 1.00 62.97 86 SER A CA 1
ATOM 667 C C . SER A 1 86 ? 1.970 -9.513 2.609 1.00 62.97 86 SER A C 1
ATOM 669 O O . SER A 1 86 ? 1.366 -10.262 3.384 1.00 62.97 86 SER A O 1
ATOM 671 N N . ARG A 1 87 ? 1.448 -9.164 1.418 1.00 64.19 87 ARG A N 1
ATOM 672 C CA . ARG A 1 87 ? 0.148 -9.664 0.925 1.00 64.19 87 ARG A CA 1
ATOM 673 C C . ARG A 1 87 ? 0.146 -11.184 0.727 1.00 64.19 87 ARG A C 1
ATOM 675 O O . ARG A 1 87 ? -0.832 -11.828 1.097 1.00 64.19 87 ARG A O 1
ATOM 682 N N . ARG A 1 88 ? 1.216 -11.756 0.157 1.00 66.06 88 ARG A N 1
ATOM 683 C CA . ARG A 1 88 ? 1.348 -13.205 -0.098 1.00 66.06 88 ARG A CA 1
ATOM 684 C C . ARG A 1 88 ? 1.521 -14.023 1.171 1.00 66.06 88 ARG A C 1
ATOM 686 O O . ARG A 1 88 ? 0.943 -15.098 1.280 1.00 66.06 88 ARG A O 1
ATOM 693 N N . LYS A 1 89 ? 2.269 -13.510 2.150 1.00 62.78 89 LYS A N 1
ATOM 694 C CA . LYS A 1 89 ? 2.577 -14.214 3.407 1.00 62.78 89 LYS A CA 1
ATOM 695 C C . LYS A 1 89 ? 1.366 -14.348 4.346 1.00 62.78 89 LYS A C 1
ATOM 697 O O . LYS A 1 89 ? 1.526 -14.676 5.516 1.00 62.78 89 LYS A O 1
ATOM 702 N N . GLY A 1 90 ? 0.152 -14.057 3.866 1.00 52.94 90 GLY A N 1
ATOM 703 C CA . GLY A 1 90 ? -1.057 -14.056 4.685 1.00 52.94 90 GLY A CA 1
ATOM 704 C C . GLY A 1 90 ? -0.937 -13.096 5.865 1.00 52.94 90 GLY A C 1
ATOM 705 O O . GLY A 1 90 ? -1.574 -13.323 6.895 1.00 52.94 90 GLY A O 1
ATOM 706 N N . GLY A 1 91 ? -0.093 -12.058 5.734 1.00 52.38 91 GLY A N 1
ATOM 707 C CA . GLY A 1 91 ? 0.125 -11.054 6.759 1.00 52.38 91 GLY A CA 1
ATOM 708 C C . GLY A 1 91 ? -1.238 -10.546 7.171 1.00 52.38 91 GLY A C 1
ATOM 709 O O . GLY A 1 91 ? -1.936 -9.948 6.351 1.00 52.38 91 GLY A O 1
ATOM 710 N N . LYS A 1 92 ? -1.646 -10.910 8.398 1.00 52.84 92 LYS A N 1
ATOM 711 C CA . LYS A 1 92 ? -2.941 -10.593 8.998 1.00 52.84 92 LYS A CA 1
ATOM 712 C C . LYS A 1 92 ? -3.280 -9.189 8.550 1.00 52.84 92 LYS A C 1
ATOM 714 O O . LYS A 1 92 ? -2.620 -8.261 9.013 1.00 52.84 92 LYS A O 1
ATOM 719 N N . ARG A 1 93 ? -4.232 -9.044 7.613 1.00 54.41 93 ARG A N 1
ATOM 720 C CA . ARG A 1 93 ? -4.729 -7.731 7.193 1.00 54.41 93 ARG A CA 1
ATOM 721 C C . ARG A 1 93 ? -4.935 -6.990 8.491 1.00 54.41 93 ARG A C 1
ATOM 723 O O . ARG A 1 93 ? -5.761 -7.431 9.296 1.00 54.41 93 ARG A O 1
ATOM 730 N N . SER A 1 94 ? -4.111 -5.980 8.749 1.00 52.06 94 SER A N 1
ATOM 731 C CA . SER A 1 94 ? -4.174 -5.227 9.985 1.00 52.06 94 SER A CA 1
ATOM 732 C C . SER A 1 94 ? -5.450 -4.405 9.900 1.00 52.06 94 SER A C 1
ATOM 734 O O . SER A 1 94 ? -5.443 -3.213 9.646 1.00 52.06 94 SER A O 1
ATOM 736 N N . ARG A 1 95 ? -6.596 -5.063 10.094 1.00 53.50 95 ARG A N 1
ATOM 737 C CA . ARG A 1 95 ? -7.881 -4.414 10.337 1.00 53.50 95 ARG A CA 1
ATOM 738 C C . ARG A 1 95 ? -7.791 -3.545 11.594 1.00 53.50 95 ARG A C 1
ATOM 740 O O . ARG A 1 95 ? -8.636 -2.687 11.799 1.00 53.50 95 ARG A O 1
ATOM 747 N N . LYS A 1 96 ? -6.736 -3.726 12.401 1.00 53.84 96 LYS A N 1
ATOM 748 C CA . LYS A 1 96 ? -6.404 -2.890 13.550 1.00 53.84 96 LYS A CA 1
ATOM 749 C C . LYS A 1 96 ? -6.070 -1.443 13.170 1.00 53.84 96 LYS A C 1
ATOM 751 O O . LYS A 1 96 ? -6.408 -0.567 13.953 1.00 53.84 96 LYS A O 1
ATOM 756 N N . THR A 1 97 ? -5.490 -1.150 11.999 1.00 52.56 97 THR A N 1
ATOM 757 C CA . THR A 1 97 ? -5.117 0.244 11.663 1.00 52.56 97 THR A CA 1
ATOM 758 C C . THR A 1 97 ? -6.291 1.112 11.211 1.00 52.56 97 THR A C 1
ATOM 760 O O . THR A 1 97 ? -6.182 2.330 11.250 1.00 52.56 97 THR A O 1
ATOM 763 N N . ASN A 1 98 ? -7.439 0.521 10.857 1.00 51.62 98 ASN A N 1
ATOM 764 C CA . ASN A 1 98 ? -8.670 1.270 10.564 1.00 51.62 98 ASN A CA 1
ATOM 765 C C . ASN A 1 98 ? -9.628 1.372 11.763 1.00 51.62 98 ASN A C 1
ATOM 767 O O . ASN A 1 98 ? -10.667 2.010 11.638 1.00 51.62 98 ASN A O 1
ATOM 771 N N . LYS A 1 99 ? -9.281 0.818 12.936 1.00 53.84 99 LYS A N 1
ATOM 772 C CA . LYS A 1 99 ? -10.134 0.879 14.141 1.00 53.84 99 LYS A CA 1
ATOM 773 C C . LYS A 1 99 ? -10.296 2.304 14.706 1.00 53.84 99 LYS A C 1
ATOM 775 O O . LYS A 1 99 ? -11.092 2.503 15.608 1.00 53.84 99 LYS A O 1
ATOM 780 N N . GLN A 1 100 ? -9.550 3.271 14.164 1.00 54.34 100 GLN A N 1
ATOM 781 C CA . GLN A 1 100 ? -9.585 4.696 14.516 1.00 54.34 100 GLN A CA 1
ATOM 782 C C . GLN A 1 100 ? -10.479 5.538 13.586 1.00 54.34 100 GLN A C 1
ATOM 784 O O . GLN A 1 100 ? -10.688 6.718 13.846 1.00 54.34 100 GLN A O 1
ATOM 789 N N . LYS A 1 101 ? -11.016 4.970 12.494 1.00 57.84 101 LYS A N 1
ATOM 790 C CA . LYS A 1 101 ? -12.033 5.667 11.695 1.00 57.84 101 LYS A CA 1
ATOM 791 C C . LYS A 1 101 ? -13.370 5.538 12.415 1.00 57.84 101 LYS A C 1
ATOM 793 O O . LYS A 1 101 ? -13.825 4.415 12.645 1.00 57.84 101 LYS A O 1
ATOM 798 N N . SER A 1 102 ? -13.987 6.667 12.757 1.00 52.41 102 SER A N 1
ATOM 799 C CA . SER A 1 102 ? -15.348 6.709 13.293 1.00 52.41 102 SER A CA 1
ATOM 800 C C . SER A 1 102 ? -16.274 5.883 12.385 1.00 52.41 102 SER A C 1
ATOM 802 O O . SER A 1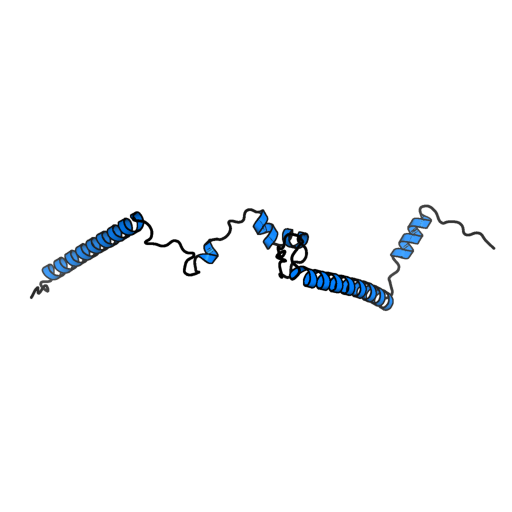 102 ? -16.374 6.132 11.187 1.00 52.41 102 SER A O 1
ATOM 804 N N . GLY A 1 103 ? -16.867 4.818 12.935 1.00 58.34 103 GLY A N 1
ATOM 805 C CA . GLY A 1 103 ? -17.745 3.886 12.209 1.00 58.34 103 GLY A CA 1
ATOM 806 C C . GLY A 1 103 ? -17.122 2.557 11.749 1.00 58.34 103 GLY A C 1
ATOM 807 O O . GLY A 1 103 ? -17.859 1.686 11.301 1.00 58.34 103 GLY A O 1
ATOM 808 N N . SER A 1 104 ? -15.801 2.355 11.875 1.00 58.88 104 SER A N 1
ATOM 809 C CA . SER A 1 104 ? -15.140 1.065 11.573 1.00 58.88 104 SER A CA 1
ATOM 810 C C . SER A 1 104 ? -14.749 0.262 12.824 1.00 58.88 104 SER A C 1
ATOM 812 O O . SER A 1 104 ? -14.273 -0.872 12.696 1.00 58.88 104 SER A O 1
ATOM 814 N N . SER A 1 105 ? -14.886 0.837 14.019 1.00 65.81 105 SER A N 1
ATOM 815 C CA . SER A 1 105 ? -14.720 0.121 15.284 1.00 65.81 105 SER A CA 1
ATOM 816 C C . SER A 1 105 ? -15.965 -0.708 15.603 1.00 65.81 105 SER A C 1
ATOM 818 O O . SER A 1 105 ? -17.077 -0.364 15.205 1.00 65.81 105 SER A O 1
ATOM 820 N N . GLU A 1 106 ? -15.778 -1.814 16.324 1.00 73.75 106 GLU A N 1
ATOM 821 C CA . GLU A 1 106 ? -16.896 -2.524 16.949 1.00 73.75 106 GLU A CA 1
ATOM 822 C C . GLU A 1 106 ? -17.621 -1.542 17.884 1.00 73.75 106 GLU A C 1
ATOM 824 O O . GLU A 1 106 ? -16.970 -0.805 18.621 1.00 73.75 106 GLU A O 1
ATOM 829 N N . LEU A 1 107 ? -18.950 -1.475 17.790 1.00 81.94 107 LEU A N 1
ATOM 830 C CA . LEU A 1 107 ? -19.767 -0.660 18.684 1.00 81.94 107 LEU A CA 1
ATOM 831 C C . LEU A 1 107 ? -19.843 -1.355 20.046 1.00 81.94 107 LEU A C 1
ATOM 833 O O . LEU A 1 107 ? -20.211 -2.532 20.117 1.00 81.94 107 LEU A O 1
ATOM 837 N N . ASP A 1 108 ? -19.545 -0.618 21.112 1.00 78.56 108 ASP A N 1
ATOM 838 C CA . ASP A 1 108 ? -19.522 -1.164 22.472 1.00 78.56 108 ASP A CA 1
ATOM 839 C C . ASP A 1 108 ? -20.926 -1.427 23.044 1.00 78.56 108 ASP A C 1
ATOM 841 O O . ASP A 1 108 ? -21.046 -2.193 23.988 1.00 78.56 108 ASP A O 1
ATOM 845 N N . ASP A 1 109 ? -21.991 -0.889 22.433 1.00 83.00 109 ASP A N 1
ATOM 846 C CA . ASP A 1 109 ? -23.376 -0.997 22.934 1.00 83.00 109 ASP A CA 1
ATOM 847 C C . ASP A 1 109 ? -24.349 -1.726 21.995 1.00 83.00 109 ASP A C 1
ATOM 849 O O . ASP A 1 109 ? -25.563 -1.774 22.236 1.00 83.00 109 ASP A O 1
ATOM 853 N N . PHE A 1 110 ? -23.845 -2.306 20.908 1.00 87.69 110 PHE A N 1
ATOM 854 C CA . PHE A 1 110 ? -24.691 -2.930 19.892 1.00 87.69 110 PHE A CA 1
ATOM 855 C C . PHE A 1 110 ? -25.433 -4.160 20.430 1.00 87.69 110 PHE A C 1
ATOM 857 O O . PHE A 1 110 ? -26.625 -4.358 20.179 1.00 87.69 110 PHE A O 1
ATOM 864 N N . TYR A 1 111 ? -24.753 -4.984 21.220 1.00 91.94 111 TYR A N 1
ATOM 865 C CA . TYR A 1 111 ? -25.301 -6.226 21.731 1.00 91.94 111 TYR A CA 1
ATOM 866 C C . TYR A 1 111 ? -25.817 -6.099 23.165 1.00 91.94 111 TYR A C 1
ATOM 868 O O . TYR A 1 111 ? -25.252 -5.442 24.037 1.00 91.94 111 TYR A O 1
ATOM 876 N N . ARG A 1 112 ? -26.892 -6.841 23.458 1.00 93.88 112 ARG A N 1
ATOM 877 C CA . ARG A 1 112 ? -27.489 -6.899 24.804 1.00 93.88 112 ARG A CA 1
ATOM 878 C C . ARG A 1 112 ? -26.516 -7.398 25.872 1.00 93.88 112 ARG A C 1
ATOM 880 O O . ARG A 1 112 ? -26.646 -6.993 27.025 1.00 93.88 112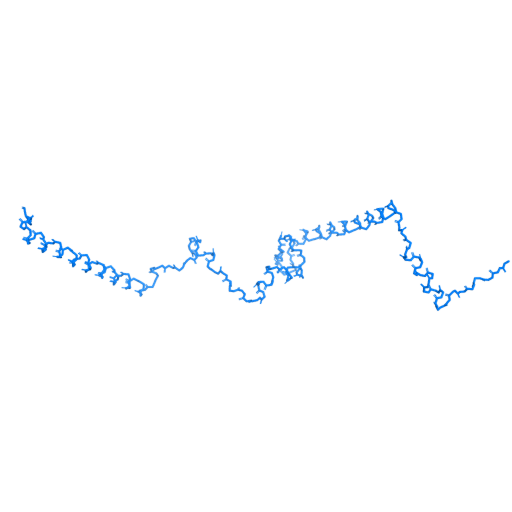 ARG A O 1
ATOM 887 N N . PHE A 1 113 ? -25.580 -8.282 25.517 1.00 94.62 113 PHE A N 1
ATOM 888 C CA . PHE A 1 113 ? -24.588 -8.783 26.468 1.00 94.62 113 PHE A CA 1
ATOM 889 C C . PHE A 1 113 ? -23.596 -7.690 26.877 1.00 94.62 113 PHE A C 1
ATOM 891 O O . PHE A 1 113 ? -23.275 -7.628 28.057 1.00 94.62 113 PHE A O 1
ATOM 898 N N . GLN A 1 114 ? -23.220 -6.784 25.964 1.00 94.00 114 GLN A N 1
ATOM 899 C CA . GLN A 1 114 ? -22.337 -5.656 26.274 1.00 94.00 114 GLN A CA 1
ATOM 900 C C . GLN A 1 114 ? -23.006 -4.722 27.290 1.00 94.00 114 GLN A C 1
ATOM 902 O O . GLN A 1 114 ? -22.466 -4.472 28.362 1.00 94.00 114 GLN A O 1
ATOM 907 N N . ARG A 1 115 ? -24.273 -4.353 27.048 1.00 93.56 115 ARG A N 1
ATOM 908 C CA . ARG A 1 115 ? -25.074 -3.560 28.002 1.00 93.56 115 ARG A CA 1
ATOM 909 C C . ARG A 1 115 ? -25.336 -4.274 29.332 1.00 93.56 115 ARG A C 1
ATOM 911 O O . ARG A 1 115 ? -25.559 -3.636 30.360 1.00 93.56 115 ARG A O 1
ATOM 918 N N . LYS A 1 116 ? -25.404 -5.610 29.343 1.00 96.69 116 LYS A N 1
ATOM 919 C CA . LYS A 1 116 ? -25.534 -6.393 30.586 1.00 96.69 116 LYS A CA 1
ATOM 920 C C . LYS A 1 116 ? -24.222 -6.382 31.368 1.00 96.69 116 LYS A C 1
ATOM 922 O O . LYS A 1 116 ? -24.255 -6.227 32.583 1.00 96.69 116 LYS A O 1
ATOM 927 N N . GLU A 1 117 ? -23.102 -6.536 30.677 1.00 95.44 117 GLU A N 1
ATOM 928 C CA . GLU A 1 117 ? -21.768 -6.499 31.264 1.00 95.44 117 GLU A CA 1
ATOM 929 C C . GLU A 1 117 ? -21.443 -5.115 31.827 1.00 95.44 117 GLU A C 1
ATOM 931 O O . GLU A 1 117 ? -21.030 -5.023 32.977 1.00 95.44 117 GLU A O 1
ATOM 936 N N . GLN A 1 118 ? -21.733 -4.046 31.083 1.00 94.44 118 GLN A N 1
ATOM 937 C CA . GLN A 1 118 ? -21.556 -2.671 31.547 1.00 94.44 118 GLN A CA 1
ATOM 938 C C . GLN A 1 118 ? -22.354 -2.400 32.827 1.00 94.44 118 GLN A C 1
ATOM 940 O O . GLN A 1 118 ? -21.784 -1.948 33.811 1.00 94.44 118 GLN A O 1
ATOM 945 N N . ARG A 1 119 ? -23.643 -2.773 32.867 1.00 95.62 119 ARG A N 1
ATOM 946 C CA . ARG A 1 119 ? -24.464 -2.642 34.086 1.00 95.62 119 ARG A CA 1
ATOM 947 C C . ARG A 1 119 ? -23.917 -3.441 35.264 1.00 95.62 119 ARG A C 1
ATOM 949 O O . ARG A 1 119 ? -24.038 -3.009 36.404 1.00 95.62 119 ARG A O 1
ATOM 956 N N . LYS A 1 120 ? -23.351 -4.622 35.008 1.00 97.38 120 LYS A N 1
ATOM 957 C CA . LYS A 1 120 ? -22.715 -5.417 36.060 1.00 97.38 120 LYS A CA 1
ATOM 958 C C . LYS A 1 120 ? -21.488 -4.686 36.612 1.00 97.38 120 LYS A C 1
ATOM 960 O O . LYS A 1 120 ? -21.408 -4.521 37.819 1.00 97.38 120 LYS A O 1
ATOM 965 N N . ARG A 1 121 ? -20.609 -4.184 35.736 1.00 96.06 121 ARG A N 1
ATOM 966 C CA . ARG A 1 121 ? -19.422 -3.409 36.132 1.00 96.06 121 ARG A CA 1
ATOM 967 C C . ARG A 1 121 ? -19.798 -2.183 36.963 1.00 96.06 121 ARG A C 1
ATOM 969 O O . ARG A 1 121 ? -19.270 -2.026 38.050 1.00 96.06 121 ARG A O 1
ATOM 976 N N . THR A 1 122 ? -20.790 -1.402 36.529 1.00 96.12 122 THR A N 1
ATOM 977 C CA . THR A 1 122 ? -21.247 -0.229 37.295 1.00 96.12 122 THR A CA 1
ATOM 978 C C . THR A 1 122 ? -21.829 -0.596 38.661 1.00 96.12 122 THR A C 1
ATOM 980 O O . THR A 1 122 ? -21.688 0.157 39.614 1.00 96.12 122 THR A O 1
ATOM 983 N N . LEU A 1 123 ? -22.515 -1.741 38.779 1.00 97.38 123 LEU A N 1
ATOM 984 C CA . LEU A 1 123 ? -23.043 -2.198 40.069 1.00 97.38 123 LEU A CA 1
ATOM 985 C C . LEU A 1 123 ? -21.937 -2.679 41.007 1.00 97.38 123 LEU A C 1
ATOM 987 O O . LEU A 1 123 ? -22.058 -2.492 42.214 1.00 97.38 123 LEU A O 1
ATOM 991 N N . ASP A 1 124 ? -20.900 -3.311 40.464 1.00 97.44 124 ASP A N 1
ATOM 992 C CA . ASP A 1 124 ? -19.744 -3.750 41.240 1.00 97.44 124 ASP A CA 1
ATOM 993 C C . ASP A 1 124 ? -18.940 -2.523 41.724 1.00 97.44 124 ASP A C 1
ATOM 995 O O . ASP A 1 124 ? -18.691 -2.407 42.918 1.00 97.44 124 ASP A O 1
ATOM 999 N N . GLU A 1 125 ? -18.707 -1.523 40.866 1.00 97.12 125 GLU A N 1
ATOM 1000 C CA . GLU A 1 125 ? -18.083 -0.241 41.248 1.00 97.12 125 GLU A CA 1
ATOM 1001 C C . GLU A 1 125 ? -18.851 0.491 42.366 1.00 97.12 125 GLU A C 1
ATOM 1003 O O . GLU A 1 125 ? -18.248 1.008 43.304 1.00 97.12 125 GLU A O 1
ATOM 1008 N N . LEU A 1 126 ? -20.188 0.510 42.308 1.00 97.50 126 LEU A N 1
ATOM 1009 C CA . LEU A 1 126 ? -21.016 1.119 43.358 1.00 97.50 126 LEU A CA 1
ATOM 1010 C C . LEU A 1 126 ? -20.924 0.374 44.695 1.00 97.50 126 LEU A C 1
ATOM 1012 O O . LEU A 1 126 ? -21.021 0.997 45.751 1.00 97.50 126 LEU A O 1
ATOM 1016 N N . ARG A 1 127 ? -20.764 -0.954 44.669 1.00 97.31 127 ARG A N 1
ATOM 1017 C CA . ARG A 1 127 ? -20.562 -1.746 45.891 1.00 97.31 127 ARG A CA 1
ATOM 1018 C C . ARG A 1 127 ? -19.209 -1.437 46.510 1.00 97.31 127 ARG A C 1
ATOM 1020 O O . ARG A 1 127 ? -19.159 -1.209 47.714 1.00 97.31 127 ARG A O 1
ATOM 1027 N N . ASP A 1 128 ? -18.166 -1.369 45.690 1.00 97.56 128 ASP A N 1
ATOM 1028 C CA . ASP A 1 128 ? -16.812 -1.061 46.145 1.00 97.56 128 ASP A CA 1
ATOM 1029 C C . ASP A 1 128 ? -16.766 0.327 46.806 1.00 97.56 128 ASP A C 1
ATOM 1031 O O . ASP A 1 128 ? -16.316 0.457 47.944 1.00 97.56 128 ASP A O 1
ATOM 1035 N N . GLN A 1 129 ? -17.347 1.345 46.158 1.00 97.44 129 GLN A N 1
ATOM 1036 C CA . GLN A 1 129 ? -17.456 2.699 46.719 1.00 97.44 129 GLN A CA 1
ATOM 1037 C C . GLN A 1 129 ? -18.241 2.721 48.036 1.00 97.44 129 GLN A C 1
ATOM 1039 O O . GLN A 1 129 ? -17.833 3.358 49.004 1.00 97.44 129 GLN A O 1
ATOM 1044 N N . PHE A 1 130 ? -19.348 1.980 48.116 1.00 98.00 130 PHE A N 1
ATOM 1045 C CA . PHE A 1 130 ? -20.138 1.907 49.343 1.00 98.00 130 PHE A CA 1
ATOM 1046 C C . PHE A 1 130 ? -19.373 1.236 50.494 1.00 98.00 130 PHE A C 1
ATOM 1048 O O . PHE A 1 130 ? -19.489 1.649 51.650 1.00 98.00 130 PHE A O 1
ATOM 1055 N N . GLU A 1 131 ? -18.579 0.204 50.206 1.00 97.25 131 GLU A N 1
ATOM 1056 C CA . GLU A 1 131 ? -17.718 -0.431 51.204 1.00 97.25 131 GLU A CA 1
ATOM 1057 C C . GLU A 1 131 ? -16.606 0.502 51.695 1.00 97.25 131 GLU A C 1
ATOM 1059 O O . GLU A 1 131 ? -16.280 0.495 52.888 1.00 97.25 131 GLU A O 1
ATOM 1064 N N . GLU A 1 132 ? -16.028 1.306 50.804 1.00 97.12 132 GLU A N 1
ATOM 1065 C CA . GLU A 1 132 ? -15.053 2.344 51.148 1.00 97.12 132 GLU A CA 1
ATOM 1066 C C . GLU A 1 132 ? -15.672 3.423 52.041 1.00 97.12 132 GLU A C 1
ATOM 1068 O O . GLU A 1 132 ? -15.139 3.704 53.120 1.00 97.12 132 GLU A O 1
ATOM 1073 N N . ASP A 1 133 ? -16.846 3.935 51.674 1.00 96.44 133 ASP A N 1
ATOM 1074 C CA . ASP A 1 133 ? -17.588 4.919 52.462 1.00 96.44 133 ASP A CA 1
ATOM 1075 C C . ASP A 1 133 ? -17.968 4.365 53.842 1.00 96.44 133 ASP A C 1
ATOM 1077 O O . ASP A 1 133 ? -17.804 5.033 54.868 1.00 96.44 133 ASP A O 1
ATOM 1081 N N . LEU A 1 134 ? -18.408 3.104 53.912 1.00 96.56 134 LEU A N 1
ATOM 1082 C CA . LEU A 1 134 ? -18.672 2.424 55.181 1.00 96.56 134 LEU A CA 1
ATOM 1083 C C . LEU A 1 134 ? -17.423 2.356 56.065 1.00 96.56 134 LEU A C 1
ATOM 1085 O O . LEU A 1 134 ? -17.524 2.567 57.278 1.00 96.56 134 LEU A O 1
ATOM 1089 N N . LYS A 1 135 ? -16.251 2.053 55.493 1.00 95.81 135 LYS A N 1
ATOM 1090 C CA . LYS A 1 135 ? -14.975 2.040 56.230 1.00 95.81 135 LYS A CA 1
ATOM 1091 C C . LYS A 1 135 ? -14.611 3.444 56.713 1.00 95.81 135 LYS A C 1
ATOM 1093 O O . LYS A 1 135 ? -14.235 3.601 57.875 1.00 95.81 135 LYS A O 1
ATOM 1098 N N . GLN A 1 136 ? -14.777 4.462 55.872 1.00 94.38 136 GLN A N 1
ATOM 1099 C CA . GLN A 1 136 ? -14.500 5.853 56.230 1.00 94.38 136 GLN A CA 1
ATOM 1100 C C . GLN A 1 136 ? -15.407 6.341 57.365 1.00 94.38 136 GLN A C 1
ATOM 1102 O O . GLN A 1 136 ? -14.920 6.919 58.338 1.00 94.38 136 GLN A O 1
ATOM 1107 N N . VAL A 1 137 ? -16.708 6.051 57.296 1.00 94.38 137 VAL A N 1
ATOM 1108 C CA . VAL A 1 137 ? -17.668 6.405 58.350 1.00 94.38 137 VAL A CA 1
ATOM 1109 C C . VAL A 1 137 ? -17.354 5.673 59.653 1.00 94.38 137 VAL A C 1
ATOM 1111 O O . VAL A 1 137 ? -17.434 6.282 60.719 1.00 94.38 137 VAL A O 1
ATOM 1114 N N . LYS A 1 138 ? -16.971 4.389 59.605 1.00 94.19 138 LYS A N 1
ATOM 1115 C CA . LYS A 1 138 ? -16.535 3.649 60.804 1.00 94.19 138 LYS A CA 1
ATOM 1116 C C . LYS A 1 138 ? -15.328 4.318 61.461 1.00 94.19 138 LYS A C 1
ATOM 1118 O O . LYS A 1 138 ? -15.396 4.606 62.652 1.00 94.19 138 LYS A O 1
ATOM 1123 N N . ARG A 1 139 ? -14.303 4.675 60.678 1.00 93.44 139 ARG A N 1
ATOM 1124 C CA . ARG A 1 139 ? -13.131 5.413 61.176 1.00 93.44 139 ARG A CA 1
ATOM 1125 C C . ARG A 1 139 ? -13.527 6.750 61.813 1.00 93.44 139 ARG A C 1
ATOM 1127 O O . ARG A 1 139 ? -13.133 7.039 62.935 1.00 93.44 139 ARG A O 1
ATOM 1134 N N . MET A 1 140 ? -14.383 7.535 61.155 1.00 91.69 140 MET A N 1
ATOM 1135 C CA . MET A 1 140 ? -14.865 8.815 61.698 1.00 91.69 140 MET A CA 1
ATOM 1136 C C . MET A 1 140 ? -15.688 8.656 62.984 1.00 91.69 140 MET A C 1
ATOM 1138 O O . MET A 1 140 ? -15.674 9.541 63.841 1.00 91.69 140 MET A O 1
ATOM 1142 N N . LYS A 1 141 ? -16.428 7.550 63.131 1.00 92.19 141 LYS A N 1
ATOM 1143 C CA . LYS A 1 141 ? -17.165 7.227 64.361 1.00 92.19 141 LYS A CA 1
ATOM 1144 C C . LYS A 1 141 ? -16.223 6.845 65.500 1.00 92.19 141 LYS A C 1
ATOM 1146 O O . LYS A 1 141 ? -16.438 7.308 66.617 1.00 92.19 141 LYS A O 1
ATOM 1151 N N . GLU A 1 142 ? -15.182 6.062 65.222 1.00 93.56 142 GLU A N 1
ATOM 1152 C CA . GLU A 1 142 ? -14.127 5.723 66.190 1.00 93.56 142 GLU A CA 1
ATOM 1153 C C . GLU A 1 142 ? -13.376 6.977 66.662 1.00 93.56 142 GLU A C 1
ATOM 1155 O O . GLU A 1 142 ? -13.196 7.184 67.861 1.00 93.56 142 GLU A O 1
ATOM 1160 N N . GLU A 1 143 ? -13.045 7.878 65.734 1.00 93.00 143 GLU A N 1
ATOM 1161 C CA . GLU A 1 143 ? -12.409 9.175 66.008 1.00 93.00 143 GLU A CA 1
ATOM 1162 C C . GLU A 1 143 ? -13.369 10.206 66.645 1.00 93.00 143 GLU A C 1
ATOM 1164 O O . GLU A 1 143 ? -12.947 11.308 66.996 1.00 93.00 143 GLU A O 1
ATOM 1169 N N . LYS A 1 144 ? -14.661 9.870 66.817 1.00 87.50 144 LYS A N 1
ATOM 1170 C CA . LYS A 1 144 ? -15.743 10.752 67.311 1.00 87.50 144 LYS A CA 1
ATOM 1171 C C . LYS A 1 144 ? -15.939 12.044 66.500 1.00 87.50 144 LYS A C 1
ATOM 1173 O O . LYS A 1 144 ? -16.479 13.024 67.010 1.00 87.50 144 LYS A O 1
ATOM 1178 N N . GLN A 1 145 ? -15.537 12.050 65.231 1.00 89.62 145 GLN A N 1
ATOM 1179 C CA . GLN A 1 145 ? -15.662 13.198 64.322 1.00 89.62 145 GLN A CA 1
ATOM 1180 C C . GLN A 1 145 ? -16.908 13.129 63.424 1.00 89.62 145 GLN A C 1
ATOM 1182 O O . GLN A 1 145 ? -17.188 14.062 62.675 1.00 89.62 145 GLN A O 1
ATOM 1187 N N . TYR A 1 146 ? -17.679 12.043 63.493 1.00 91.00 146 TYR A N 1
ATOM 1188 C CA . TYR A 1 146 ? -18.867 11.854 62.664 1.00 91.00 146 TYR A CA 1
ATOM 1189 C C . TYR A 1 146 ? -20.036 12.772 63.079 1.00 91.00 146 TYR A C 1
ATOM 1191 O O . TYR A 1 146 ? -20.548 12.661 64.194 1.00 91.00 146 TYR A O 1
ATOM 1199 N N . ARG A 1 147 ? -20.492 13.644 62.164 1.00 87.00 147 ARG A N 1
ATOM 1200 C CA . ARG A 1 147 ? -21.654 14.540 62.334 1.00 87.00 147 ARG A CA 1
ATOM 1201 C C . ARG A 1 147 ? -22.669 14.315 61.201 1.00 87.00 147 ARG A C 1
ATOM 1203 O O . ARG A 1 147 ? -22.416 14.759 60.087 1.00 87.00 147 ARG A O 1
ATOM 1210 N N . PRO A 1 148 ? -23.765 13.578 61.450 1.00 84.50 148 PRO A N 1
ATOM 1211 C CA . PRO A 1 148 ? -24.709 13.174 60.403 1.00 84.50 148 PRO A CA 1
ATOM 1212 C C . PRO A 1 148 ? -25.724 14.251 59.988 1.00 84.50 148 PRO A C 1
ATOM 1214 O O . PRO A 1 148 ? -26.407 14.053 58.987 1.00 84.50 148 PRO A O 1
ATOM 1217 N N . PHE A 1 149 ? -25.829 15.352 60.736 1.00 79.62 149 PHE A N 1
ATOM 1218 C CA . PHE A 1 149 ? -26.744 16.467 60.490 1.00 79.62 149 PHE A CA 1
ATOM 1219 C C . PHE A 1 149 ? -26.086 17.781 60.913 1.00 79.62 149 PHE A C 1
ATOM 1221 O O . PHE A 1 149 ? -25.331 17.749 61.918 1.00 79.62 149 PHE A O 1
#